Protein AF-A0A533B6Q4-F1 (afdb_monomer_lite)

Secondary structure (DSSP, 8-state):
-HHHHHHHHHHHHHHHHHHH-GGGHHHHHHHHHHHHHHHHHHHHHHHS-HHHHHHHHHHHHHHHTTHHHHHHHHT-SGGGTTTHHHHHHHHHHHHHHHHHHTTSSPPP--S----------------------

Foldseek 3Di:
DQQLLVLLLQLLVLVVVCVVVVVSVVSNVVSVVSNVVVLVVLLVQCVVDDVSVVVLLVVLVVVLVCVLVVLCVVCVDPVNVVVSVVSSCVSSVVSVVVCVVSPSDDDPPDDDDDDPPPDPDDDDDDDDDDDDD

pLDDT: mean 83.84, std 19.96, range [37.34, 97.56]

Structure (mmCIF, N/CA/C/O backbone):
data_AF-A0A533B6Q4-F1
#
_entry.id   AF-A0A533B6Q4-F1
#
loop_
_atom_site.group_PDB
_atom_site.id
_atom_site.type_symbol
_atom_site.label_atom_id
_atom_site.label_alt_id
_atom_site.label_comp_id
_atom_site.label_asym_id
_atom_site.label_entity_id
_atom_site.label_seq_id
_atom_site.pdbx_PDB_ins_code
_atom_site.Cartn_x
_atom_site.Cartn_y
_atom_site.Cartn_z
_atom_site.occupancy
_atom_site.B_iso_or_equiv
_atom_site.auth_seq_id
_atom_site.auth_comp_id
_atom_site.auth_asym_id
_atom_site.auth_atom_id
_atom_site.pdbx_PDB_model_num
ATOM 1 N N . MET A 1 1 ? -2.461 2.504 11.551 1.00 70.38 1 MET A N 1
ATOM 2 C CA . MET A 1 1 ? -2.817 3.054 10.218 1.00 70.38 1 MET A CA 1
ATOM 3 C C . MET A 1 1 ? -1.634 3.676 9.497 1.00 70.38 1 MET A C 1
ATOM 5 O O . MET A 1 1 ? -1.240 3.116 8.489 1.00 70.38 1 MET A O 1
ATOM 9 N N . HIS A 1 2 ? -1.045 4.781 9.977 1.00 75.69 2 HIS A N 1
ATOM 10 C CA . HIS A 1 2 ? 0.018 5.472 9.225 1.00 75.69 2 HIS A CA 1
ATOM 11 C C . HIS A 1 2 ? 1.242 4.589 8.915 1.00 75.69 2 HIS A C 1
ATOM 13 O O . HIS A 1 2 ? 1.706 4.621 7.782 1.00 75.69 2 HIS A O 1
ATOM 19 N N . LEU A 1 3 ? 1.710 3.795 9.891 1.00 81.88 3 LEU A N 1
ATOM 20 C CA . LEU A 1 3 ? 2.782 2.802 9.711 1.00 81.88 3 LEU A CA 1
ATOM 21 C C . LEU A 1 3 ? 2.310 1.628 8.842 1.00 81.88 3 LEU A C 1
ATOM 23 O O . LEU A 1 3 ? 2.801 1.484 7.738 1.00 81.88 3 LEU A O 1
ATOM 27 N N . TYR A 1 4 ? 1.264 0.900 9.260 1.00 88.94 4 TYR A N 1
ATOM 28 C CA . TYR A 1 4 ? 0.641 -0.194 8.487 1.00 88.94 4 TYR A CA 1
ATOM 29 C C . TYR A 1 4 ? 0.485 0.077 6.977 1.00 88.94 4 TYR A C 1
ATOM 31 O O . TYR A 1 4 ? 0.777 -0.793 6.161 1.00 88.94 4 TYR A O 1
ATOM 39 N N . GLY A 1 5 ? 0.043 1.277 6.586 1.00 89.06 5 GLY A N 1
ATOM 40 C CA . GLY A 1 5 ? -0.063 1.642 5.174 1.00 89.06 5 GLY A CA 1
ATOM 41 C C . GLY A 1 5 ? 1.294 1.746 4.464 1.00 89.06 5 GLY A C 1
ATOM 42 O O . GLY A 1 5 ? 1.407 1.331 3.314 1.00 89.06 5 GLY A O 1
ATOM 43 N N . TYR A 1 6 ? 2.327 2.264 5.137 1.00 91.75 6 TYR A N 1
ATOM 44 C CA . TYR A 1 6 ? 3.692 2.263 4.610 1.00 91.75 6 TYR A CA 1
ATOM 45 C C . TYR A 1 6 ? 4.297 0.856 4.555 1.00 91.75 6 TYR A C 1
ATOM 47 O O . TYR A 1 6 ? 4.830 0.531 3.503 1.00 91.75 6 TYR A O 1
ATOM 55 N N . GLU A 1 7 ? 4.130 0.003 5.574 1.00 93.94 7 GLU A N 1
ATOM 56 C CA . GLU A 1 7 ? 4.568 -1.406 5.484 1.00 93.94 7 GLU A CA 1
ATOM 57 C C . GLU A 1 7 ? 3.840 -2.138 4.343 1.00 93.94 7 GLU A C 1
ATOM 59 O O . GLU A 1 7 ? 4.438 -2.892 3.588 1.00 93.94 7 GLU A O 1
ATOM 64 N N . THR A 1 8 ? 2.538 -1.880 4.146 1.00 94.75 8 THR A N 1
ATOM 65 C CA . THR A 1 8 ? 1.796 -2.488 3.026 1.00 94.75 8 THR A CA 1
ATOM 66 C C . THR A 1 8 ? 2.371 -2.040 1.679 1.00 94.75 8 THR A C 1
ATOM 68 O O . THR A 1 8 ? 2.513 -2.848 0.767 1.00 94.75 8 THR A O 1
ATOM 71 N N . LEU A 1 9 ? 2.730 -0.759 1.547 1.00 95.69 9 LEU A N 1
ATOM 72 C CA . LEU A 1 9 ? 3.378 -0.233 0.346 1.00 95.69 9 LEU A CA 1
ATOM 73 C C . LEU A 1 9 ? 4.800 -0.800 0.159 1.00 95.69 9 LEU A C 1
ATOM 75 O O . LEU A 1 9 ? 5.180 -1.090 -0.974 1.00 95.69 9 LEU A O 1
ATOM 79 N N . GLY A 1 10 ? 5.555 -0.985 1.246 1.00 95.75 10 GLY A N 1
ATOM 80 C CA . GLY A 1 10 ? 6.868 -1.636 1.264 1.00 95.75 10 GLY A CA 1
ATOM 81 C C . GLY A 1 10 ? 6.794 -3.078 0.773 1.00 95.75 10 GLY A C 1
ATOM 82 O O . GLY A 1 10 ? 7.487 -3.435 -0.178 1.00 95.75 10 GLY A O 1
ATOM 83 N N . LEU A 1 11 ? 5.854 -3.863 1.305 1.00 97.12 11 LEU A N 1
ATOM 84 C CA . LEU A 1 11 ? 5.596 -5.242 0.897 1.00 97.12 11 LEU A CA 1
ATOM 85 C C . LEU A 1 11 ? 5.259 -5.381 -0.595 1.00 97.12 11 LEU A C 1
ATOM 87 O O . LEU A 1 11 ? 5.852 -6.218 -1.278 1.00 97.12 11 LEU A O 1
ATOM 91 N N . GLU A 1 12 ? 4.346 -4.571 -1.141 1.00 96.62 12 GLU A N 1
ATOM 92 C CA . GLU A 1 12 ? 4.034 -4.674 -2.575 1.00 96.62 12 GLU A CA 1
ATOM 93 C C . GLU A 1 12 ? 5.216 -4.211 -3.462 1.00 96.62 12 GLU A C 1
ATOM 95 O O . GLU A 1 12 ? 5.437 -4.787 -4.529 1.00 96.62 12 GLU A O 1
ATOM 100 N N . PHE A 1 13 ? 6.063 -3.273 -3.007 1.00 94.81 13 PHE A N 1
ATOM 101 C CA . PHE A 1 13 ? 7.340 -2.981 -3.678 1.00 94.81 13 PHE A CA 1
ATOM 102 C C . PHE A 1 13 ? 8.357 -4.127 -3.560 1.00 94.81 13 PHE A C 1
ATOM 104 O O . PHE A 1 13 ? 9.019 -4.443 -4.548 1.00 94.81 13 PHE A O 1
ATOM 111 N N . ALA A 1 14 ? 8.470 -4.788 -2.406 1.00 96.31 14 ALA A N 1
ATOM 112 C CA . ALA A 1 14 ? 9.374 -5.920 -2.203 1.00 96.31 14 ALA A CA 1
ATOM 113 C C . ALA A 1 14 ? 8.984 -7.128 -3.072 1.00 96.31 14 ALA A C 1
ATOM 115 O O . ALA A 1 14 ? 9.855 -7.801 -3.623 1.00 96.31 14 ALA A O 1
ATOM 116 N N . ARG A 1 15 ? 7.682 -7.357 -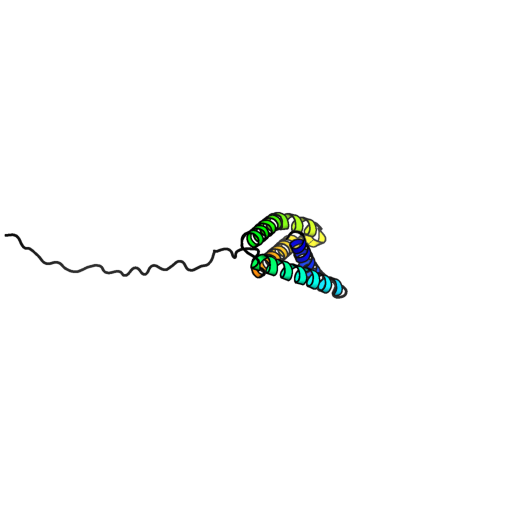3.280 1.00 95.81 15 ARG A N 1
ATOM 117 C CA . ARG A 1 15 ? 7.155 -8.369 -4.213 1.00 95.81 15 ARG A CA 1
ATOM 118 C C . ARG A 1 15 ? 7.562 -8.091 -5.658 1.00 95.81 15 ARG A C 1
ATOM 120 O O . ARG A 1 15 ? 8.080 -8.985 -6.327 1.00 95.81 15 ARG A O 1
ATOM 127 N N . LEU A 1 16 ? 7.388 -6.851 -6.121 1.00 93.12 16 LEU A N 1
ATOM 128 C CA . LEU A 1 16 ? 7.841 -6.416 -7.448 1.00 93.12 16 LEU A CA 1
ATOM 129 C C . LEU A 1 16 ? 9.369 -6.539 -7.592 1.00 93.12 16 LEU A C 1
ATOM 131 O O . LEU A 1 16 ? 9.861 -7.013 -8.615 1.00 93.12 16 LEU A O 1
ATOM 135 N N . LEU A 1 17 ? 10.119 -6.163 -6.551 1.00 92.94 17 LEU A N 1
ATOM 136 C CA . LEU A 1 17 ? 11.580 -6.220 -6.522 1.00 92.94 17 LEU A CA 1
ATOM 137 C C . LEU A 1 17 ? 12.111 -7.656 -6.604 1.00 92.94 17 LEU A C 1
ATOM 139 O O . LEU A 1 17 ? 13.010 -7.913 -7.399 1.00 92.94 17 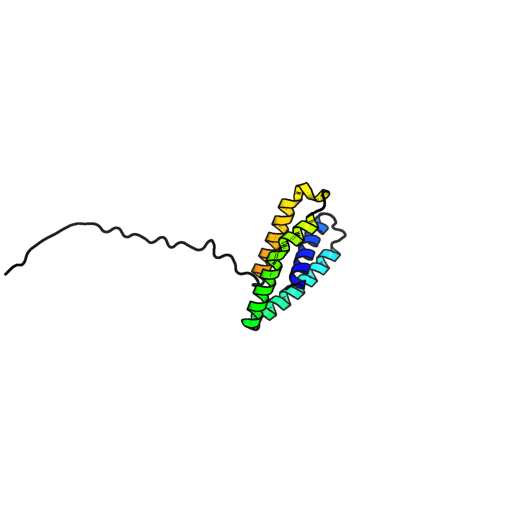LEU A O 1
ATOM 143 N N . VAL A 1 18 ? 11.550 -8.603 -5.845 1.00 95.75 18 VAL A N 1
ATOM 144 C CA . VAL A 1 18 ? 11.974 -10.017 -5.865 1.00 95.75 18 VAL A CA 1
ATOM 145 C C . VAL A 1 18 ? 11.719 -10.679 -7.224 1.00 95.75 18 VAL A C 1
ATOM 147 O O . VAL A 1 18 ? 12.513 -11.521 -7.641 1.00 95.75 18 VAL A O 1
ATOM 150 N N . GLY A 1 19 ? 10.697 -10.242 -7.969 1.00 91.00 19 GLY A N 1
ATOM 151 C CA . GLY A 1 19 ? 10.481 -10.663 -9.360 1.00 91.00 19 GLY A CA 1
ATOM 152 C C . GLY A 1 19 ? 11.604 -10.257 -10.331 1.00 91.00 19 GLY A C 1
ATOM 153 O O . GLY A 1 19 ? 11.785 -10.907 -11.358 1.00 91.00 19 GLY A O 1
ATOM 154 N N . LEU A 1 20 ? 12.382 -9.218 -10.000 1.00 90.88 20 LEU A N 1
ATOM 155 C CA . LEU A 1 20 ? 13.548 -8.749 -10.766 1.00 90.88 20 LEU A CA 1
ATOM 156 C C . LEU A 1 20 ? 14.890 -9.170 -10.141 1.00 90.88 20 LEU A C 1
ATOM 158 O O . LEU A 1 20 ? 15.900 -9.284 -10.836 1.00 90.88 20 LEU A O 1
ATOM 162 N N . ARG A 1 21 ? 14.912 -9.366 -8.820 1.00 94.75 21 ARG A N 1
ATOM 163 C CA . ARG A 1 21 ? 16.089 -9.653 -7.990 1.00 94.75 21 ARG A CA 1
ATOM 164 C C . ARG A 1 21 ? 15.761 -10.723 -6.940 1.00 94.75 21 ARG A C 1
ATOM 166 O O . ARG A 1 21 ? 15.563 -10.393 -5.768 1.00 94.75 21 ARG A O 1
ATOM 173 N N . PRO A 1 22 ? 15.716 -12.014 -7.327 1.00 94.56 22 PRO A N 1
ATOM 174 C CA . PRO A 1 22 ? 15.378 -13.106 -6.410 1.00 94.56 22 PRO A CA 1
ATOM 175 C C . PRO A 1 22 ? 16.334 -13.239 -5.216 1.00 94.56 22 PRO A C 1
ATOM 177 O O . PRO A 1 22 ? 15.957 -13.763 -4.170 1.00 94.56 22 PRO A O 1
ATOM 180 N N . ASP A 1 23 ? 17.560 -12.729 -5.337 1.00 96.06 23 ASP A N 1
ATOM 181 C CA . ASP A 1 23 ? 18.543 -12.653 -4.256 1.00 96.06 23 ASP A CA 1
ATOM 182 C C . ASP A 1 23 ? 18.102 -11.748 -3.088 1.00 96.06 23 ASP A C 1
ATOM 184 O O . ASP A 1 23 ? 18.546 -11.950 -1.960 1.00 96.06 23 ASP A O 1
ATOM 188 N N . LEU A 1 24 ? 17.166 -10.819 -3.316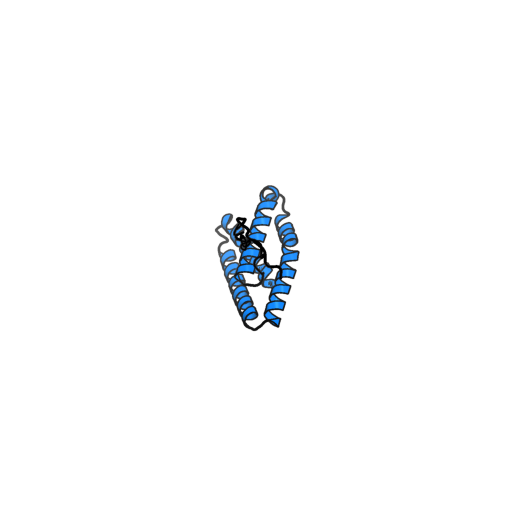 1.00 95.06 24 LEU A N 1
ATOM 189 C CA . LEU A 1 24 ? 16.616 -9.914 -2.298 1.00 95.06 24 LEU A CA 1
ATOM 190 C C . LEU A 1 24 ? 15.388 -10.488 -1.560 1.00 95.06 24 LEU A C 1
ATOM 192 O O . LEU A 1 24 ? 14.686 -9.764 -0.857 1.00 95.06 24 LEU A O 1
ATOM 196 N N . THR A 1 25 ? 15.142 -11.801 -1.670 1.00 96.62 25 THR A N 1
ATOM 197 C CA . THR A 1 25 ? 14.017 -12.515 -1.024 1.00 96.62 25 THR A CA 1
ATOM 198 C C . THR A 1 25 ? 13.967 -12.364 0.507 1.00 96.62 25 THR A C 1
ATOM 200 O O . THR A 1 25 ? 12.908 -12.571 1.096 1.00 96.62 25 THR A O 1
ATOM 203 N N . SER A 1 26 ? 15.064 -11.999 1.182 1.00 96.88 26 SER A N 1
ATOM 204 C CA . SER A 1 26 ? 15.026 -11.676 2.619 1.00 96.88 26 SER A CA 1
ATOM 205 C C . SER A 1 26 ? 14.155 -10.452 2.913 1.00 96.88 26 SER A C 1
ATOM 207 O O . SER A 1 26 ? 13.290 -10.541 3.774 1.00 96.88 26 SER A O 1
ATOM 209 N N . ILE A 1 27 ? 14.294 -9.376 2.128 1.00 95.38 27 ILE A N 1
ATOM 210 C CA . ILE A 1 27 ? 13.533 -8.126 2.305 1.00 95.38 27 ILE A CA 1
ATOM 211 C C . ILE A 1 27 ? 12.029 -8.407 2.226 1.00 95.38 27 ILE A C 1
ATOM 213 O O . ILE A 1 27 ? 11.266 -7.955 3.070 1.00 95.38 27 ILE A O 1
ATOM 217 N N . LEU A 1 28 ? 11.601 -9.224 1.257 1.00 97.06 28 LEU A N 1
ATOM 218 C CA . LEU A 1 28 ? 10.203 -9.640 1.135 1.00 97.06 28 LEU A CA 1
ATOM 219 C C . LEU A 1 28 ? 9.683 -10.337 2.404 1.00 97.06 28 LEU A C 1
ATOM 221 O O . LEU A 1 28 ? 8.569 -10.056 2.830 1.00 97.06 28 LEU A O 1
ATOM 225 N N . LYS A 1 29 ? 10.481 -11.208 3.030 1.00 97.44 29 LYS A N 1
ATOM 226 C CA . LYS A 1 29 ? 10.079 -11.910 4.261 1.00 97.44 29 LYS A CA 1
ATOM 227 C C . LYS A 1 29 ? 9.974 -10.967 5.456 1.00 97.44 29 LYS A C 1
ATOM 229 O O . LYS A 1 29 ? 9.062 -11.129 6.263 1.00 97.44 29 LYS A O 1
ATOM 234 N N . ASP A 1 30 ? 10.874 -9.994 5.554 1.00 96.88 30 ASP A N 1
ATOM 235 C CA . ASP A 1 30 ? 10.858 -8.993 6.623 1.00 96.88 30 ASP A CA 1
ATOM 236 C C . ASP A 1 30 ? 9.594 -8.111 6.510 1.00 96.88 30 ASP A C 1
ATOM 238 O O . ASP A 1 30 ? 8.838 -7.974 7.474 1.00 96.88 30 ASP A O 1
ATOM 242 N N . GLU A 1 31 ? 9.271 -7.633 5.302 1.00 97.31 31 GLU A N 1
ATOM 243 C CA . GLU A 1 31 ? 8.037 -6.884 5.006 1.00 97.31 31 GLU A CA 1
ATOM 244 C C . GLU A 1 31 ? 6.759 -7.728 5.228 1.00 97.31 31 GLU A C 1
ATOM 246 O O . GLU A 1 31 ? 5.753 -7.222 5.733 1.00 97.31 31 GLU A O 1
ATOM 251 N N . GLU A 1 32 ? 6.774 -9.031 4.913 1.00 97.56 32 GLU A N 1
ATOM 252 C CA . GLU A 1 32 ? 5.656 -9.942 5.215 1.00 97.56 32 GLU A CA 1
ATOM 253 C C . GLU A 1 32 ? 5.425 -10.098 6.727 1.00 97.56 32 GLU A C 1
ATOM 255 O O . GLU A 1 32 ? 4.271 -10.131 7.168 1.00 97.56 32 GLU A O 1
ATOM 260 N N . VAL A 1 33 ? 6.492 -10.121 7.535 1.00 97.38 33 VAL A N 1
ATOM 261 C CA . VAL A 1 33 ? 6.400 -10.125 9.005 1.00 97.38 33 VAL A CA 1
ATOM 262 C C . VAL A 1 33 ? 5.878 -8.785 9.534 1.00 97.38 33 VAL A C 1
ATOM 264 O O . VAL A 1 33 ? 4.980 -8.782 10.379 1.00 97.38 33 VAL A O 1
ATOM 267 N N . HIS A 1 34 ? 6.372 -7.652 9.021 1.00 96.06 34 HIS A N 1
ATOM 268 C CA . HIS A 1 34 ? 5.908 -6.315 9.417 1.00 96.06 34 HIS A CA 1
ATOM 269 C C . HIS A 1 34 ? 4.410 -6.129 9.142 1.00 96.06 34 HIS A C 1
ATOM 271 O O . HIS A 1 34 ? 3.641 -5.756 10.034 1.00 96.06 34 HIS A O 1
ATOM 277 N N . VAL A 1 35 ? 3.970 -6.427 7.915 1.00 96.44 35 VAL A N 1
ATOM 278 C CA . VAL A 1 35 ? 2.557 -6.327 7.534 1.00 96.44 35 VAL A CA 1
ATOM 279 C C . VAL A 1 35 ? 1.714 -7.317 8.333 1.00 96.44 35 VAL A C 1
ATOM 281 O O . VAL A 1 35 ? 0.670 -6.922 8.847 1.00 96.44 35 VAL A O 1
ATOM 284 N N . GLY A 1 36 ? 2.172 -8.560 8.518 1.00 96.00 36 GLY A N 1
ATOM 285 C CA . GLY A 1 36 ? 1.477 -9.567 9.326 1.00 96.00 36 GLY A CA 1
ATOM 286 C C . GLY A 1 36 ? 1.229 -9.123 10.773 1.00 96.00 36 GLY A C 1
ATOM 287 O O . GLY A 1 36 ? 0.112 -9.272 11.274 1.00 96.00 36 GLY A O 1
ATOM 288 N N . PHE A 1 37 ? 2.230 -8.509 11.414 1.00 95.88 37 PHE A N 1
ATOM 289 C CA . PHE A 1 37 ? 2.093 -7.897 12.739 1.00 95.88 37 PHE A CA 1
ATOM 290 C C . PHE A 1 37 ? 1.031 -6.789 12.740 1.00 95.88 37 PHE A C 1
ATOM 292 O O . PHE A 1 37 ? 0.075 -6.841 13.516 1.00 95.88 37 PHE A O 1
ATOM 299 N N . PHE A 1 38 ? 1.128 -5.813 11.834 1.00 95.00 38 PHE A N 1
ATOM 300 C CA . PHE A 1 38 ? 0.161 -4.715 11.811 1.00 95.00 38 PHE A CA 1
ATOM 301 C C . PHE A 1 38 ? -1.257 -5.150 11.414 1.00 95.00 38 PHE A C 1
ATOM 303 O O . PHE A 1 38 ? -2.213 -4.565 11.920 1.00 95.00 38 PHE A O 1
ATOM 310 N N . GLU A 1 39 ? -1.441 -6.167 10.565 1.00 95.62 39 GLU A N 1
ATOM 311 C CA . GLU A 1 39 ? -2.778 -6.713 10.300 1.00 95.62 39 GLU A CA 1
ATOM 312 C C . GLU A 1 39 ? -3.389 -7.396 11.540 1.00 95.62 39 GLU A C 1
ATOM 314 O O . GLU A 1 39 ? -4.614 -7.413 11.682 1.00 95.62 39 GLU A O 1
ATOM 319 N N . HIS A 1 40 ? -2.573 -7.968 12.435 1.00 94.88 40 HIS A N 1
ATOM 320 C CA . HIS A 1 40 ? -3.048 -8.501 13.716 1.00 94.88 40 HIS A CA 1
ATOM 321 C C . HIS A 1 40 ? -3.538 -7.367 14.627 1.00 94.88 40 HIS A C 1
ATOM 323 O O . HIS A 1 40 ? -4.697 -7.378 15.041 1.00 94.88 40 HIS A O 1
ATOM 329 N N . GLU A 1 41 ? -2.708 -6.341 14.836 1.00 93.62 41 GLU A N 1
ATOM 330 C CA . GLU A 1 41 ? -3.048 -5.162 15.647 1.00 93.62 41 GLU A CA 1
ATOM 331 C C . GLU A 1 41 ? -4.293 -4.428 15.120 1.00 93.62 41 GLU A C 1
ATOM 333 O O . GLU A 1 41 ? -5.179 -4.045 15.884 1.00 93.62 41 GLU A O 1
ATOM 338 N N . VAL A 1 42 ? -4.412 -4.272 13.795 1.00 93.38 42 VAL A N 1
ATOM 339 C CA . VAL A 1 42 ? -5.603 -3.705 13.141 1.00 93.38 42 VAL A CA 1
ATOM 340 C C . VAL A 1 42 ? -6.852 -4.529 13.457 1.00 93.38 42 VAL A C 1
ATOM 342 O O . VAL A 1 42 ? -7.876 -3.955 13.829 1.00 93.38 42 VAL A O 1
ATOM 345 N N . ARG A 1 43 ? -6.782 -5.862 13.343 1.00 93.25 43 ARG A N 1
ATOM 346 C CA . ARG A 1 43 ? -7.920 -6.745 13.637 1.00 93.25 43 ARG A CA 1
ATOM 347 C C . ARG A 1 43 ? -8.293 -6.726 15.124 1.00 93.25 43 ARG A C 1
ATOM 349 O O . ARG A 1 43 ? -9.483 -6.704 15.424 1.00 93.25 43 ARG A O 1
ATOM 356 N N . ALA A 1 44 ? -7.327 -6.633 16.040 1.00 92.56 44 ALA A N 1
ATOM 357 C CA . ALA A 1 44 ? -7.598 -6.451 17.468 1.00 92.56 44 ALA A CA 1
ATOM 358 C C . ALA A 1 44 ? -8.345 -5.130 17.748 1.00 92.56 44 ALA A C 1
ATOM 360 O O . ALA A 1 44 ? -9.406 -5.139 18.374 1.00 92.56 44 ALA A O 1
ATOM 361 N N . ILE A 1 45 ? -7.860 -4.002 17.210 1.00 91.38 45 ILE A N 1
ATOM 362 C CA . ILE A 1 45 ? -8.508 -2.682 17.351 1.00 91.38 45 ILE A CA 1
ATOM 363 C C . ILE A 1 45 ? -9.964 -2.706 16.855 1.00 91.38 45 ILE A C 1
ATOM 365 O O . ILE A 1 45 ? -10.840 -2.132 17.500 1.00 91.38 45 ILE A O 1
ATOM 369 N N . LEU A 1 46 ? -10.234 -3.388 15.736 1.00 90.94 46 LEU A N 1
ATOM 370 C CA . LEU A 1 46 ? -11.578 -3.495 15.157 1.00 90.94 46 LEU A CA 1
ATOM 371 C C . LEU A 1 46 ? -12.541 -4.363 15.992 1.00 90.94 46 LEU A C 1
ATOM 373 O O . LEU A 1 46 ? -13.748 -4.146 15.926 1.00 90.94 46 LEU A O 1
ATOM 377 N N . VAL A 1 47 ? -12.036 -5.303 16.799 1.00 90.81 47 VAL A N 1
ATOM 378 C CA . VAL A 1 47 ? -12.847 -6.129 17.718 1.00 90.81 47 VAL A CA 1
ATOM 379 C C . VAL A 1 47 ? -13.165 -5.396 19.030 1.00 90.81 47 VAL A C 1
ATOM 381 O O . VAL A 1 47 ? -14.210 -5.640 19.630 1.00 90.81 47 VAL A O 1
ATOM 384 N N . HIS A 1 48 ? -12.315 -4.467 19.476 1.00 78.81 48 HIS A N 1
ATOM 385 C CA . HIS A 1 48 ? -12.460 -3.791 20.775 1.00 78.81 48 HIS A CA 1
ATOM 386 C C . HIS A 1 48 ? -13.490 -2.636 20.825 1.00 78.81 48 HIS A C 1
ATOM 388 O O . HIS A 1 48 ? -13.594 -1.956 21.846 1.00 78.81 48 HIS A O 1
ATOM 394 N N . GLY A 1 49 ? -14.306 -2.455 19.779 1.00 73.06 49 GLY A N 1
ATOM 395 C CA . GLY A 1 49 ? -15.534 -1.648 19.817 1.00 73.06 49 GLY A CA 1
ATOM 396 C C . GLY A 1 49 ? -15.545 -0.401 18.925 1.00 73.06 49 GLY A C 1
ATOM 397 O O . GLY A 1 49 ? -14.505 0.124 18.522 1.00 73.06 49 GLY A O 1
ATOM 398 N N . GLU A 1 50 ? -16.754 0.090 18.626 1.00 79.81 50 GLU A N 1
ATOM 399 C CA . GLU A 1 50 ? -16.990 1.074 17.555 1.00 79.81 50 GLU A CA 1
ATOM 400 C C . GLU A 1 50 ? -16.140 2.356 17.607 1.00 79.81 50 GLU A C 1
ATOM 402 O O . GLU A 1 50 ? -15.618 2.720 16.558 1.00 79.81 50 GLU A O 1
ATOM 407 N N . PRO A 1 51 ? -15.903 3.044 18.745 1.00 87.44 51 PRO A N 1
ATOM 408 C CA . PRO A 1 51 ? -15.114 4.282 18.726 1.00 87.44 51 PRO A CA 1
ATOM 409 C C . PRO A 1 51 ? -13.665 4.078 18.252 1.00 87.44 51 PRO A C 1
ATOM 411 O O . PRO A 1 51 ? -13.110 4.927 17.553 1.00 87.44 51 PRO A O 1
ATOM 414 N N . ALA A 1 52 ? -13.056 2.941 18.605 1.00 88.00 52 ALA A N 1
ATOM 415 C CA . ALA A 1 52 ? -11.702 2.588 18.185 1.00 88.00 52 ALA A CA 1
ATOM 416 C C . ALA A 1 52 ? -11.686 2.073 16.736 1.00 88.00 52 ALA A C 1
ATOM 418 O O . ALA A 1 52 ? -10.829 2.475 15.943 1.00 88.00 52 ALA A O 1
ATOM 419 N N . ALA A 1 53 ? -12.669 1.243 16.375 1.00 91.56 53 ALA A N 1
ATOM 420 C CA . ALA A 1 53 ? -12.847 0.733 15.021 1.00 91.56 53 ALA A CA 1
ATOM 421 C C . ALA A 1 53 ? -13.104 1.859 14.002 1.00 91.56 53 ALA A C 1
ATOM 423 O O . ALA A 1 53 ? -12.507 1.883 12.927 1.00 91.56 53 ALA A O 1
ATOM 424 N N . GLU A 1 54 ? -13.930 2.841 14.349 1.00 91.50 54 GLU A N 1
ATOM 425 C CA . GLU A 1 54 ? -14.251 3.975 13.488 1.00 91.50 54 GLU A CA 1
ATOM 426 C C . GLU A 1 54 ? -13.064 4.936 13.342 1.00 91.50 54 GLU A C 1
ATOM 428 O O . GLU A 1 54 ? -12.711 5.319 12.225 1.00 91.50 54 GLU A O 1
ATOM 433 N N . GLY A 1 55 ? -12.347 5.235 14.432 1.00 92.06 55 GLY A N 1
ATOM 434 C CA . GLY A 1 55 ? -11.082 5.975 14.360 1.00 92.06 55 GLY A CA 1
ATOM 435 C C . GLY A 1 55 ? -10.037 5.281 13.469 1.00 92.06 55 GLY A C 1
ATOM 436 O O . GLY A 1 55 ? -9.317 5.943 12.714 1.00 92.06 55 GLY A O 1
ATOM 437 N N . ALA A 1 56 ? -9.992 3.944 13.488 1.00 92.81 56 ALA A N 1
ATOM 438 C CA . ALA A 1 56 ? -9.154 3.145 12.600 1.00 92.81 56 ALA A CA 1
ATOM 439 C C . ALA A 1 56 ? -9.564 3.285 11.121 1.00 92.81 56 ALA A C 1
ATOM 441 O O . ALA A 1 56 ? -8.709 3.617 10.291 1.00 92.81 56 ALA A O 1
ATOM 442 N N . ARG A 1 57 ? -10.855 3.113 10.794 1.00 94.19 57 ARG A N 1
ATOM 443 C CA . ARG A 1 57 ? -11.409 3.296 9.434 1.00 94.19 57 ARG A CA 1
ATOM 444 C C . ARG A 1 57 ? -11.134 4.709 8.899 1.00 94.19 57 ARG A C 1
ATOM 446 O O . ARG A 1 57 ? -10.607 4.866 7.796 1.00 94.19 57 ARG A O 1
ATOM 453 N N . GLN A 1 58 ? -11.394 5.749 9.695 1.00 93.94 58 GLN A N 1
ATOM 454 C CA . GLN A 1 58 ? -11.159 7.147 9.307 1.00 93.94 58 GLN A CA 1
ATOM 455 C C . GLN A 1 58 ? -9.677 7.439 9.042 1.00 93.94 58 GLN A C 1
ATOM 457 O O . GLN A 1 58 ? -9.336 8.055 8.027 1.00 93.94 58 GLN A O 1
ATOM 462 N N . ALA A 1 59 ? -8.776 6.963 9.906 1.00 92.88 59 ALA A N 1
ATOM 463 C CA . ALA A 1 59 ? -7.337 7.137 9.719 1.00 92.88 59 ALA A CA 1
ATOM 464 C C . ALA A 1 59 ? -6.803 6.355 8.500 1.00 92.88 59 ALA A C 1
ATOM 466 O O . ALA A 1 59 ? -5.921 6.855 7.792 1.00 92.88 59 ALA A O 1
ATOM 467 N N . ALA A 1 60 ? -7.357 5.173 8.209 1.00 94.44 60 ALA A N 1
ATOM 468 C CA . ALA A 1 60 ? -7.062 4.413 6.997 1.00 94.44 60 ALA A CA 1
ATOM 469 C C . ALA A 1 60 ? -7.536 5.154 5.734 1.00 94.44 60 ALA A C 1
ATOM 471 O O . ALA A 1 60 ? -6.746 5.366 4.814 1.00 94.44 60 ALA A O 1
ATOM 472 N N . GLN A 1 61 ? -8.773 5.661 5.719 1.00 94.12 61 GLN A N 1
ATOM 473 C CA . GLN A 1 61 ? -9.324 6.444 4.608 1.00 94.12 61 GLN A CA 1
ATOM 474 C C . GLN A 1 61 ? -8.535 7.751 4.377 1.00 94.12 61 GLN A C 1
ATOM 476 O O . GLN A 1 61 ? -8.221 8.112 3.240 1.00 94.12 61 GLN A O 1
ATOM 481 N N . ALA A 1 62 ? -8.140 8.450 5.447 1.00 94.00 62 ALA A N 1
ATOM 482 C CA . ALA A 1 62 ? -7.307 9.651 5.375 1.00 94.00 62 ALA A CA 1
ATOM 483 C C . ALA A 1 62 ? -5.884 9.372 4.853 1.00 94.00 62 ALA A C 1
ATOM 485 O O . ALA A 1 62 ? -5.269 10.238 4.226 1.00 94.00 62 ALA A O 1
ATOM 486 N N . TRP A 1 63 ? -5.335 8.177 5.085 1.00 94.06 63 TRP A N 1
ATOM 487 C CA . TRP A 1 63 ? -4.088 7.728 4.460 1.00 94.06 63 TRP A CA 1
ATOM 488 C C . TRP A 1 63 ? -4.299 7.332 2.985 1.00 94.06 63 TRP A C 1
ATOM 490 O O . TRP A 1 63 ? -3.583 7.834 2.117 1.00 94.06 63 TRP A O 1
ATOM 500 N N . ARG A 1 64 ? -5.355 6.573 2.661 1.00 94.25 64 ARG A N 1
ATOM 501 C CA . ARG A 1 64 ? -5.693 6.140 1.291 1.00 94.25 64 ARG A CA 1
ATOM 502 C C . ARG A 1 64 ? -5.966 7.300 0.319 1.00 94.25 64 ARG A C 1
ATOM 504 O O . ARG A 1 64 ? -5.652 7.189 -0.867 1.00 94.25 64 ARG A O 1
ATOM 511 N N . ARG A 1 65 ? -6.470 8.440 0.813 1.00 95.19 65 ARG A N 1
ATOM 512 C CA . ARG A 1 65 ? -6.585 9.709 0.055 1.00 95.19 65 ARG A CA 1
ATOM 513 C C . ARG A 1 65 ? -5.234 10.304 -0.371 1.00 95.19 65 ARG A C 1
ATOM 515 O O . ARG A 1 65 ? -5.179 11.049 -1.345 1.00 95.19 65 ARG A O 1
ATOM 522 N N . ARG A 1 66 ? -4.152 10.018 0.362 1.00 94.31 66 ARG A N 1
ATOM 523 C CA . ARG A 1 66 ? -2.794 10.531 0.096 1.00 94.31 66 ARG A CA 1
ATOM 524 C C . ARG A 1 66 ? -1.955 9.555 -0.728 1.00 94.31 66 ARG A C 1
ATOM 526 O O . ARG A 1 66 ? -1.170 10.010 -1.555 1.00 94.31 66 ARG A O 1
ATOM 533 N N . LEU A 1 67 ? -2.181 8.249 -0.553 1.00 94.69 67 LEU A N 1
ATOM 534 C CA . LEU A 1 67 ? -1.443 7.160 -1.199 1.00 94.69 67 LEU A CA 1
ATOM 535 C C . LEU A 1 67 ? -1.161 7.358 -2.707 1.00 94.69 67 LEU A C 1
ATOM 537 O O . LEU A 1 67 ? 0.000 7.193 -3.071 1.00 94.69 67 LEU A O 1
ATOM 541 N N . PRO A 1 68 ? -2.104 7.771 -3.585 1.00 96.50 68 PRO A N 1
ATOM 542 C CA . PRO A 1 68 ? -1.801 7.955 -5.009 1.00 96.50 68 PRO A CA 1
ATOM 543 C C . PRO A 1 68 ? -0.626 8.905 -5.264 1.00 96.50 68 PRO A C 1
ATOM 545 O O . PRO A 1 68 ? 0.285 8.549 -5.997 1.00 96.50 68 PRO A O 1
ATOM 548 N N . ARG A 1 69 ? -0.567 10.052 -4.568 1.00 96.06 69 ARG A N 1
ATOM 549 C CA . ARG A 1 69 ? 0.544 11.021 -4.685 1.00 96.06 69 ARG A CA 1
ATOM 550 C C . ARG A 1 69 ? 1.865 10.506 -4.102 1.00 96.06 69 ARG A C 1
ATOM 552 O O . ARG A 1 69 ? 2.922 11.043 -4.422 1.00 96.06 69 ARG A O 1
ATOM 559 N N . THR A 1 70 ? 1.804 9.508 -3.224 1.00 95.12 70 THR A N 1
ATOM 560 C CA . THR A 1 70 ? 2.980 8.816 -2.688 1.00 95.12 70 THR A CA 1
ATOM 561 C C . THR A 1 70 ? 3.506 7.802 -3.705 1.00 95.12 70 THR A C 1
ATOM 563 O O . THR A 1 70 ? 4.692 7.826 -4.019 1.00 95.12 70 THR A O 1
ATOM 566 N N . VAL A 1 71 ? 2.625 6.986 -4.296 1.00 96.44 71 VAL A N 1
ATOM 567 C CA . VAL A 1 71 ? 2.963 6.043 -5.379 1.00 96.44 71 VAL A CA 1
ATOM 568 C C . VAL A 1 71 ? 3.494 6.789 -6.609 1.00 96.44 71 VAL A C 1
ATOM 570 O O . VAL A 1 71 ? 4.545 6.426 -7.127 1.00 96.44 71 VAL A O 1
ATOM 573 N N . ASP A 1 72 ? 2.851 7.891 -7.007 1.00 95.88 72 ASP A N 1
ATOM 574 C CA . ASP A 1 72 ? 3.286 8.754 -8.118 1.00 95.88 72 ASP A CA 1
ATOM 575 C C . ASP A 1 72 ? 4.722 9.279 -7.939 1.00 95.88 72 ASP A C 1
ATOM 577 O O . ASP A 1 72 ? 5.442 9.450 -8.918 1.00 95.88 72 ASP A O 1
ATOM 581 N N . ARG A 1 73 ? 5.158 9.500 -6.689 1.00 95.69 73 ARG A N 1
ATOM 582 C CA . ARG A 1 73 ? 6.524 9.935 -6.362 1.00 95.69 73 ARG A CA 1
ATOM 583 C C . ARG A 1 73 ? 7.534 8.791 -6.421 1.00 95.69 73 ARG A C 1
ATOM 585 O O . ARG A 1 73 ? 8.657 9.006 -6.854 1.00 95.69 73 ARG A O 1
ATOM 592 N N . TYR A 1 74 ? 7.163 7.585 -5.995 1.00 93.31 74 TYR A N 1
ATOM 593 C CA . TYR A 1 74 ? 8.050 6.422 -6.106 1.00 93.31 74 TYR A CA 1
ATOM 594 C C . TYR A 1 74 ? 8.209 5.953 -7.561 1.00 93.31 74 TYR A C 1
ATOM 596 O O . TYR A 1 74 ? 9.287 5.516 -7.946 1.00 93.31 74 TYR A O 1
ATOM 604 N N . LEU A 1 75 ? 7.173 6.112 -8.390 1.00 95.50 75 LEU A N 1
ATOM 605 C CA . LEU A 1 75 ? 7.195 5.773 -9.818 1.00 95.50 75 LEU A CA 1
ATOM 606 C C . LEU A 1 75 ? 7.656 6.938 -10.724 1.00 95.50 75 LEU A C 1
ATOM 608 O O . LEU A 1 75 ? 7.469 6.877 -11.940 1.00 95.50 75 LEU A O 1
ATOM 612 N N . GLN A 1 76 ? 8.235 8.004 -10.155 1.00 96.12 76 GLN A N 1
ATOM 613 C CA . GLN A 1 76 ? 8.619 9.221 -10.889 1.00 96.12 76 GLN A CA 1
ATOM 614 C C . GLN A 1 76 ? 9.841 9.047 -11.809 1.00 96.12 76 GLN A C 1
ATOM 616 O O . GLN A 1 76 ? 10.098 9.916 -12.635 1.00 96.12 76 GLN A O 1
ATOM 621 N N . ASP A 1 77 ? 10.608 7.964 -11.657 1.00 95.50 77 ASP A N 1
ATOM 622 C CA . ASP A 1 77 ? 11.800 7.706 -12.470 1.00 95.50 77 ASP A CA 1
ATOM 623 C C . ASP A 1 77 ? 11.427 7.365 -13.921 1.00 95.50 77 ASP A C 1
ATOM 625 O O . ASP A 1 77 ? 10.432 6.677 -14.173 1.00 95.50 77 ASP A O 1
ATOM 629 N N . GLU A 1 78 ? 12.207 7.844 -14.889 1.00 94.94 78 GLU A N 1
ATOM 630 C CA . GLU A 1 78 ? 11.907 7.672 -16.315 1.00 94.94 78 GLU A CA 1
ATOM 631 C C . GLU A 1 78 ? 12.154 6.243 -16.824 1.00 94.94 78 GLU A C 1
ATOM 633 O O . GLU A 1 78 ? 11.501 5.827 -17.779 1.00 94.94 78 GLU A O 1
ATOM 638 N N . SER A 1 79 ? 12.973 5.432 -16.142 1.00 94.31 79 SER A N 1
ATOM 639 C CA . SER A 1 79 ? 13.059 3.987 -16.423 1.00 94.31 79 SER A CA 1
ATOM 640 C C . SER A 1 79 ? 11.730 3.256 -16.179 1.00 94.31 79 SER A C 1
ATOM 642 O O . SER A 1 79 ? 11.455 2.233 -16.805 1.00 94.31 79 SER A O 1
ATOM 644 N N . LEU A 1 80 ? 10.869 3.813 -15.317 1.00 93.50 80 LEU A N 1
ATOM 645 C CA . LEU A 1 80 ? 9.537 3.291 -15.017 1.00 93.50 80 LEU A CA 1
ATOM 646 C C . LEU A 1 80 ? 8.441 3.900 -15.902 1.00 93.50 80 LEU A C 1
ATOM 648 O O . LEU A 1 80 ? 7.308 3.423 -15.848 1.00 93.50 80 LEU A O 1
ATOM 652 N N . ALA A 1 81 ? 8.737 4.913 -16.727 1.00 95.31 81 ALA A N 1
ATOM 653 C CA . ALA A 1 81 ? 7.735 5.627 -17.525 1.00 95.31 81 ALA A CA 1
ATOM 654 C C . ALA A 1 81 ? 6.830 4.716 -18.392 1.00 95.31 81 ALA A C 1
ATOM 656 O O . ALA A 1 81 ? 5.620 4.956 -18.377 1.00 95.31 81 ALA A O 1
ATOM 657 N N . PRO A 1 82 ? 7.325 3.646 -19.061 1.00 96.81 82 PRO A N 1
ATOM 658 C CA . PRO A 1 82 ? 6.468 2.734 -19.831 1.00 96.81 82 PRO A CA 1
ATOM 659 C C . PRO A 1 82 ? 5.435 1.982 -18.978 1.00 96.81 82 PRO A C 1
ATOM 661 O O . PRO A 1 82 ? 4.335 1.705 -19.443 1.00 96.81 82 PRO A O 1
ATOM 664 N N . PHE A 1 83 ? 5.775 1.681 -17.722 1.00 94.38 83 PHE A N 1
ATOM 665 C CA . PHE A 1 83 ? 4.978 0.849 -16.810 1.00 94.38 83 PHE A CA 1
ATOM 666 C C . PHE A 1 83 ? 4.221 1.672 -15.753 1.00 94.38 83 PHE A C 1
ATOM 668 O O . PHE A 1 83 ? 3.403 1.136 -15.005 1.00 94.38 83 PHE A O 1
ATOM 675 N N . ARG A 1 84 ? 4.488 2.985 -15.674 1.00 95.56 84 ARG A N 1
ATOM 676 C CA . ARG A 1 84 ? 4.069 3.904 -14.600 1.00 95.56 84 ARG A CA 1
ATOM 677 C C . ARG A 1 84 ? 2.569 3.845 -14.308 1.00 95.56 84 ARG A C 1
ATOM 679 O O . ARG A 1 84 ? 2.180 3.818 -13.145 1.00 95.56 84 ARG A O 1
ATOM 686 N N . VAL A 1 85 ? 1.724 3.783 -15.340 1.00 96.50 85 VAL A N 1
ATOM 687 C CA . VAL A 1 85 ? 0.255 3.712 -15.196 1.00 96.50 85 VAL A CA 1
ATOM 688 C C . VAL A 1 85 ? -0.199 2.368 -14.615 1.00 96.50 85 VAL A C 1
ATOM 690 O O . VAL A 1 85 ? -1.088 2.323 -13.763 1.00 96.50 85 VAL A O 1
ATOM 693 N N . GLU A 1 86 ? 0.419 1.275 -15.054 1.00 96.12 86 GLU A N 1
ATOM 694 C CA . GLU A 1 86 ? 0.018 -0.091 -14.714 1.00 96.12 86 GLU A CA 1
ATOM 695 C C . GLU A 1 86 ? 0.503 -0.488 -13.320 1.00 96.12 86 GLU A C 1
ATOM 697 O O . GLU A 1 86 ? -0.296 -0.975 -12.520 1.00 96.12 86 GLU A O 1
ATOM 702 N N . LEU A 1 87 ? 1.765 -0.176 -12.995 1.00 95.44 87 LEU A N 1
ATOM 703 C CA . LEU A 1 87 ? 2.332 -0.314 -11.651 1.00 95.44 87 LEU A CA 1
ATOM 704 C C . LEU A 1 87 ? 1.535 0.506 -10.633 1.00 95.44 87 LEU A C 1
ATOM 706 O O . LEU A 1 87 ? 1.173 -0.009 -9.577 1.00 95.44 87 LEU A O 1
ATOM 710 N N . ARG A 1 88 ? 1.197 1.761 -10.964 1.00 97.25 88 ARG A N 1
ATOM 711 C CA . ARG A 1 88 ? 0.376 2.626 -10.106 1.00 97.25 88 ARG A CA 1
ATOM 712 C C . ARG A 1 88 ? -0.981 1.999 -9.808 1.00 97.25 88 ARG A C 1
ATOM 714 O O . ARG A 1 88 ? -1.374 1.959 -8.646 1.00 97.25 88 ARG A O 1
ATOM 721 N N . ARG A 1 89 ? -1.693 1.528 -10.839 1.00 97.44 89 ARG A N 1
ATOM 722 C CA . ARG A 1 89 ? -2.986 0.847 -10.676 1.00 97.44 89 ARG A CA 1
ATOM 723 C C . ARG A 1 89 ? -2.826 -0.391 -9.792 1.00 97.44 89 ARG A C 1
ATOM 725 O O . ARG A 1 89 ? -3.477 -0.471 -8.762 1.00 97.44 89 ARG A O 1
ATOM 732 N N . HIS A 1 90 ? -1.905 -1.288 -10.140 1.00 96.56 90 HIS A N 1
ATOM 733 C CA . HIS A 1 90 ? -1.672 -2.535 -9.410 1.00 96.56 90 HIS A CA 1
ATOM 734 C C . HIS A 1 90 ? -1.383 -2.310 -7.916 1.00 96.56 90 HIS A C 1
ATOM 736 O O . HIS A 1 90 ? -2.031 -2.922 -7.070 1.00 96.56 90 HIS A O 1
ATOM 742 N N . ILE A 1 91 ? -0.472 -1.388 -7.585 1.00 96.44 91 ILE A N 1
ATOM 743 C CA . ILE A 1 91 ? -0.123 -1.060 -6.195 1.00 96.44 91 ILE A CA 1
ATOM 744 C C . ILE A 1 91 ? -1.339 -0.505 -5.435 1.00 96.44 91 ILE A C 1
ATOM 746 O O . ILE A 1 91 ? -1.580 -0.894 -4.294 1.00 96.44 91 ILE A O 1
ATOM 750 N N . LEU A 1 92 ? -2.133 0.380 -6.051 1.00 96.88 92 LEU A N 1
ATOM 751 C CA . LEU A 1 92 ? -3.342 0.926 -5.422 1.00 96.88 92 LEU A CA 1
ATOM 752 C C . LEU A 1 92 ? -4.416 -0.150 -5.200 1.00 96.88 92 LEU A C 1
ATOM 754 O O . LEU A 1 92 ? -4.962 -0.231 -4.100 1.00 96.88 92 LEU A O 1
ATOM 758 N N . ASP A 1 93 ? -4.675 -0.983 -6.208 1.00 96.81 93 ASP A N 1
ATOM 759 C CA . ASP A 1 93 ? -5.711 -2.020 -6.179 1.00 96.81 93 ASP A CA 1
ATOM 760 C C . ASP A 1 93 ? -5.402 -3.104 -5.129 1.00 96.81 93 ASP A C 1
ATOM 762 O O . ASP A 1 93 ? -6.295 -3.527 -4.393 1.00 96.81 93 ASP A O 1
ATOM 766 N N . VAL A 1 94 ? -4.136 -3.529 -5.001 1.00 96.00 94 VAL A N 1
ATOM 767 C CA . VAL A 1 94 ? -3.720 -4.527 -3.995 1.00 96.00 94 VAL A CA 1
ATOM 768 C C . VAL A 1 94 ? -3.774 -3.952 -2.575 1.00 96.00 94 VAL A C 1
ATOM 770 O O . VAL A 1 94 ? -4.224 -4.638 -1.653 1.00 96.00 94 VAL A O 1
ATOM 773 N N . ILE A 1 95 ? -3.386 -2.685 -2.385 1.00 95.00 95 ILE A N 1
ATOM 774 C CA . ILE A 1 95 ? -3.497 -2.016 -1.081 1.00 95.00 95 ILE A CA 1
ATOM 775 C C . ILE A 1 95 ? -4.969 -1.865 -0.668 1.00 95.00 95 ILE A C 1
ATOM 777 O O . ILE A 1 95 ? -5.303 -2.151 0.484 1.0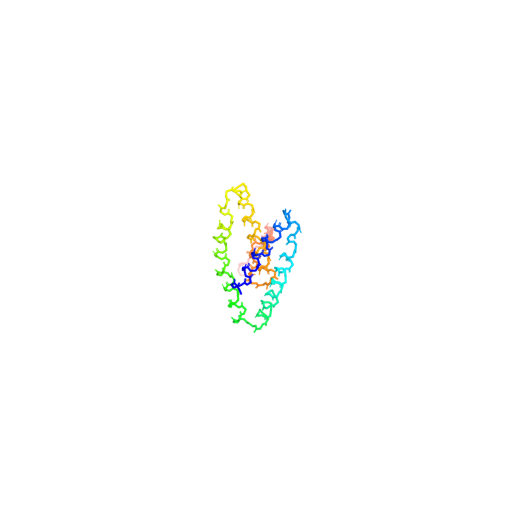0 95.00 95 ILE A O 1
ATOM 781 N N . ASP A 1 96 ? -5.865 -1.493 -1.590 1.00 95.44 96 ASP A N 1
ATOM 782 C CA . ASP A 1 96 ? -7.308 -1.453 -1.315 1.00 95.44 96 ASP A CA 1
ATOM 783 C C . ASP A 1 96 ? -7.874 -2.843 -1.011 1.00 95.44 96 ASP A C 1
ATOM 785 O O . ASP A 1 96 ? -8.602 -2.999 -0.031 1.00 95.44 96 ASP A O 1
ATOM 789 N N . ALA A 1 97 ? -7.501 -3.872 -1.780 1.00 95.69 97 ALA A N 1
ATOM 790 C CA . ALA A 1 97 ? -7.919 -5.250 -1.525 1.00 95.69 97 ALA A CA 1
ATOM 791 C C . ALA A 1 97 ? -7.505 -5.729 -0.121 1.00 95.69 97 ALA A C 1
ATOM 793 O O . ALA A 1 97 ? -8.310 -6.348 0.579 1.00 95.69 97 ALA A O 1
ATOM 794 N N . ARG A 1 98 ? -6.290 -5.391 0.336 1.00 95.44 98 ARG A N 1
ATOM 795 C CA . ARG A 1 98 ? -5.829 -5.711 1.695 1.00 95.44 98 ARG A CA 1
ATOM 796 C C . ARG A 1 98 ? -6.570 -4.901 2.762 1.00 95.44 98 ARG A C 1
ATOM 798 O O . ARG A 1 98 ? -7.010 -5.476 3.753 1.00 95.44 98 ARG A O 1
ATOM 805 N N . PHE A 1 99 ? -6.775 -3.599 2.551 1.00 95.06 99 PHE A N 1
ATOM 806 C CA . PHE A 1 99 ? -7.520 -2.734 3.477 1.00 95.06 99 PHE A CA 1
ATOM 807 C C . PHE A 1 99 ? -8.996 -3.158 3.618 1.00 95.06 99 PHE A C 1
ATOM 809 O O . PHE A 1 99 ? -9.559 -3.072 4.711 1.00 95.06 99 PHE A O 1
ATOM 816 N N . LEU A 1 100 ? -9.606 -3.667 2.542 1.00 95.06 100 LEU A N 1
ATOM 817 C CA . LEU A 1 100 ? -10.911 -4.331 2.558 1.00 95.06 100 LEU A CA 1
ATOM 818 C C . LEU A 1 100 ? -10.861 -5.651 3.347 1.00 95.06 100 LEU A C 1
ATOM 820 O O . LEU A 1 100 ? -11.722 -5.887 4.192 1.00 95.06 100 LEU A O 1
ATOM 824 N N . ALA A 1 101 ? -9.850 -6.495 3.116 1.00 94.50 101 ALA A N 1
ATOM 825 C CA . ALA A 1 101 ? -9.711 -7.800 3.770 1.00 94.50 101 ALA A CA 1
ATOM 826 C C . ALA A 1 101 ? -9.483 -7.717 5.293 1.00 94.50 101 ALA A C 1
ATOM 828 O O . ALA A 1 101 ? -9.877 -8.629 6.019 1.00 94.50 101 ALA A O 1
ATOM 829 N N . VAL A 1 102 ? -8.885 -6.628 5.794 1.00 93.75 102 VAL A N 1
ATOM 830 C CA . VAL A 1 102 ? -8.770 -6.360 7.242 1.00 93.75 102 VAL A CA 1
ATOM 831 C C . VAL A 1 102 ? -9.948 -5.572 7.827 1.00 93.75 102 VAL A C 1
ATOM 833 O O . VAL A 1 102 ? -9.974 -5.379 9.035 1.00 93.75 102 VAL A O 1
ATOM 836 N N . GLY A 1 103 ? -10.916 -5.116 7.021 1.00 93.12 103 GLY A N 1
ATOM 837 C CA . GLY A 1 103 ? -12.096 -4.374 7.496 1.00 93.12 103 GLY A CA 1
ATOM 838 C C . GLY A 1 103 ? -11.885 -2.874 7.764 1.00 93.12 103 GLY A C 1
ATOM 839 O O . GLY A 1 103 ? -12.698 -2.254 8.448 1.00 93.12 103 GLY A O 1
ATOM 840 N N . LEU A 1 104 ? -10.813 -2.270 7.233 1.00 93.56 104 LEU A N 1
ATOM 841 C CA . LEU A 1 104 ? -10.540 -0.826 7.348 1.00 93.56 104 LEU A CA 1
ATOM 842 C C . LEU A 1 104 ? -11.242 0.024 6.282 1.00 93.56 104 LEU A C 1
ATOM 844 O O . LEU A 1 104 ? -11.410 1.230 6.472 1.00 93.56 104 LEU A O 1
ATOM 848 N N . LEU A 1 105 ? -11.638 -0.588 5.167 1.00 92.06 105 LEU A N 1
ATOM 849 C CA . LEU A 1 105 ? -12.493 0.016 4.150 1.00 92.06 105 LEU A CA 1
ATOM 850 C C . LEU A 1 105 ? -13.800 -0.772 4.054 1.00 92.06 105 LEU A C 1
ATOM 852 O O . LEU A 1 105 ? -13.805 -1.998 4.149 1.00 92.06 105 LEU A O 1
ATOM 856 N N . ALA A 1 106 ? -14.903 -0.065 3.814 1.00 84.19 106 ALA A N 1
ATOM 857 C CA . ALA A 1 106 ? -16.131 -0.695 3.352 1.00 84.19 106 ALA A CA 1
ATOM 858 C C . ALA A 1 106 ? -15.960 -1.125 1.887 1.00 84.19 106 ALA A C 1
ATOM 860 O O . ALA A 1 106 ? -15.378 -0.389 1.084 1.00 84.19 106 ALA A O 1
ATOM 861 N N . ARG A 1 107 ? -16.502 -2.292 1.523 1.00 75.25 107 ARG A N 1
ATOM 862 C CA . ARG A 1 107 ? -16.687 -2.652 0.111 1.00 75.25 107 ARG A CA 1
ATOM 863 C C . ARG A 1 107 ? -17.622 -1.613 -0.521 1.00 75.25 107 ARG A C 1
ATOM 865 O O . ARG A 1 107 ? -18.625 -1.288 0.112 1.00 75.25 107 ARG A O 1
ATOM 872 N N . PRO A 1 108 ? -17.337 -1.086 -1.726 1.00 61.28 108 PRO A N 1
ATOM 873 C CA . PRO A 1 108 ? -18.283 -0.207 -2.400 1.00 61.28 108 PRO A CA 1
ATOM 874 C C . PRO A 1 108 ? -19.602 -0.956 -2.625 1.00 61.28 108 PRO A C 1
ATOM 876 O O . PRO A 1 108 ? -19.626 -1.994 -3.288 1.00 61.28 108 PRO A O 1
ATOM 879 N N . GLU A 1 109 ? -20.696 -0.438 -2.067 1.00 50.09 109 GLU A N 1
ATOM 880 C CA . GLU A 1 109 ? -22.046 -0.941 -2.329 1.00 50.09 109 GLU A CA 1
ATOM 881 C C . GLU A 1 109 ? -22.449 -0.526 -3.749 1.00 50.09 109 GLU A C 1
ATOM 883 O O . GLU A 1 109 ? -22.997 0.549 -3.977 1.00 50.09 109 GLU A O 1
ATOM 888 N N . GLY A 1 110 ? -22.053 -1.353 -4.721 1.00 56.62 110 GLY A N 1
ATOM 889 C CA . GLY A 1 110 ? -22.043 -0.979 -6.138 1.00 56.62 110 GLY A CA 1
ATOM 890 C C . GLY A 1 110 ? -22.364 -2.097 -7.128 1.00 56.62 110 GLY A C 1
ATOM 891 O O . GLY A 1 110 ? -22.285 -1.850 -8.323 1.00 56.62 110 GLY A O 1
ATOM 892 N N . GLU A 1 111 ? -22.742 -3.296 -6.671 1.00 48.75 111 GLU A N 1
ATOM 893 C CA . GLU A 1 111 ? -23.301 -4.344 -7.545 1.00 48.75 111 GLU A CA 1
ATOM 894 C C . GLU A 1 111 ? -24.174 -5.333 -6.742 1.00 48.75 111 GLU A C 1
ATOM 896 O O . GLU A 1 111 ? -23.858 -6.505 -6.550 1.00 48.75 111 GLU A O 1
ATOM 901 N N . GLY A 1 112 ? -25.281 -4.817 -6.195 1.00 42.00 112 GLY A N 1
ATOM 902 C CA . GLY A 1 112 ? -26.228 -5.565 -5.360 1.00 42.00 112 GLY A CA 1
ATOM 903 C C . GLY A 1 112 ? -27.664 -5.446 -5.866 1.00 42.00 112 GLY A C 1
ATOM 904 O O . GLY A 1 112 ? -28.335 -4.469 -5.561 1.00 42.00 112 GLY A O 1
ATOM 905 N N . ALA A 1 113 ? -28.105 -6.445 -6.637 1.00 51.03 113 ALA A N 1
ATOM 906 C CA . ALA A 1 113 ? -29.492 -6.762 -7.006 1.00 51.03 113 ALA A CA 1
ATOM 907 C C . ALA A 1 113 ? -30.518 -5.602 -6.995 1.00 51.03 113 ALA A C 1
ATOM 909 O O . ALA A 1 113 ? -31.230 -5.391 -6.013 1.00 51.03 113 ALA A O 1
ATOM 910 N N . SER A 1 114 ? -30.714 -4.950 -8.148 1.00 42.69 114 SER A N 1
ATOM 911 C CA . SER A 1 114 ? -31.970 -4.227 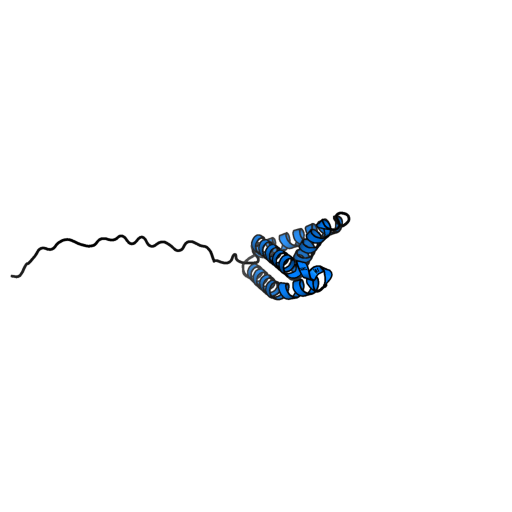-8.393 1.00 42.69 114 SER A CA 1
ATOM 912 C C . SER A 1 114 ? -33.126 -5.242 -8.403 1.00 42.69 114 SER A C 1
ATOM 914 O O . SER A 1 114 ? -33.094 -6.170 -9.220 1.00 42.69 114 SER A O 1
ATOM 916 N N . PRO A 1 115 ? -34.132 -5.134 -7.513 1.00 48.12 115 PRO A N 1
ATOM 917 C CA . PRO A 1 115 ? -35.224 -6.093 -7.474 1.00 48.12 115 PRO A CA 1
ATOM 918 C C . PRO A 1 115 ? -36.119 -5.882 -8.696 1.00 48.12 115 PRO A C 1
ATOM 920 O O . PRO A 1 115 ? -36.860 -4.899 -8.778 1.00 48.12 115 PRO A O 1
ATOM 923 N N . VAL A 1 116 ? -36.069 -6.821 -9.647 1.00 48.06 116 VAL A N 1
ATOM 924 C CA . VAL A 1 116 ? -36.985 -6.852 -10.794 1.00 48.06 116 VAL A CA 1
ATOM 925 C C . VAL A 1 116 ? -38.405 -7.009 -10.258 1.00 48.06 116 VAL A C 1
ATOM 927 O O . VAL A 1 116 ? -38.842 -8.096 -9.887 1.00 48.06 116 VAL A O 1
ATOM 930 N N . LYS A 1 117 ? -39.117 -5.884 -10.171 1.00 48.12 117 LYS A N 1
ATOM 931 C CA . LYS A 1 117 ? -40.483 -5.814 -9.666 1.00 48.12 117 LYS A CA 1
ATOM 932 C C . LYS A 1 117 ? -41.410 -6.479 -10.679 1.00 48.12 117 LYS A C 1
ATOM 934 O O . LYS A 1 117 ? -41.810 -5.842 -11.650 1.00 48.12 117 LYS A O 1
ATOM 939 N N . THR A 1 118 ? -41.729 -7.753 -10.452 1.00 43.75 118 THR A N 1
ATOM 940 C CA . THR A 1 118 ? -42.629 -8.547 -11.296 1.00 43.75 118 THR A CA 1
ATOM 941 C C . THR A 1 118 ? -43.974 -7.842 -11.446 1.00 43.75 118 THR A C 1
ATOM 943 O O . THR A 1 118 ? -44.813 -7.872 -10.546 1.00 43.75 118 THR A O 1
ATOM 946 N N . ALA A 1 119 ? -44.175 -7.184 -12.586 1.00 43.41 119 ALA A N 1
ATOM 947 C CA . ALA A 1 119 ? -45.444 -6.575 -12.938 1.00 43.41 119 ALA A CA 1
ATOM 948 C C . ALA A 1 119 ? -46.409 -7.685 -13.369 1.00 43.41 119 ALA A C 1
ATOM 950 O O . ALA A 1 119 ? -46.408 -8.109 -14.523 1.00 43.41 119 ALA A O 1
ATOM 951 N N . ILE A 1 120 ? -47.210 -8.177 -12.421 1.00 49.44 120 ILE A N 1
ATOM 952 C CA . ILE A 1 120 ? -48.349 -9.046 -12.723 1.00 49.44 120 ILE A CA 1
ATOM 953 C C . ILE A 1 120 ? -49.348 -8.204 -13.523 1.00 49.44 120 ILE A C 1
ATOM 955 O O . ILE A 1 120 ? -49.940 -7.264 -12.995 1.00 49.44 120 ILE A O 1
ATOM 959 N N . GLY A 1 121 ? -49.478 -8.505 -14.813 1.00 39.84 121 GLY A N 1
ATOM 960 C CA . GLY A 1 121 ? -50.415 -7.833 -15.705 1.00 39.84 121 GLY A CA 1
ATOM 961 C C . GLY A 1 121 ? -51.774 -8.521 -15.697 1.00 39.84 121 GLY A C 1
ATOM 962 O O . GLY A 1 121 ? -51.982 -9.449 -16.471 1.00 39.84 121 GLY A O 1
ATOM 963 N N . GLU A 1 122 ? -52.702 -8.038 -14.873 1.00 44.75 122 GLU A N 1
ATOM 964 C CA . GLU A 1 122 ? -54.133 -8.343 -15.000 1.00 44.75 122 GLU A CA 1
ATOM 965 C C .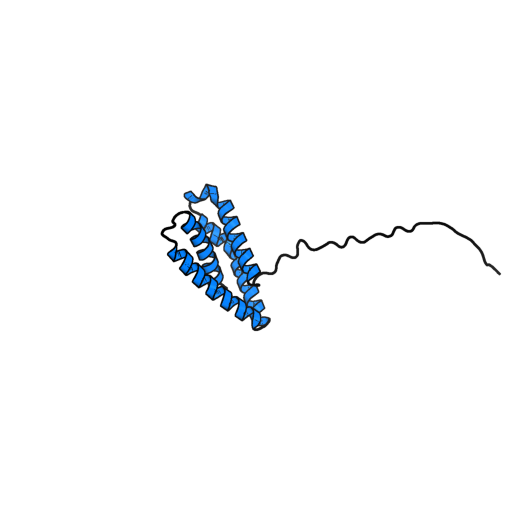 GLU A 1 122 ? -54.862 -7.143 -15.622 1.00 44.75 122 GLU A C 1
ATOM 967 O O . GLU A 1 122 ? -54.755 -6.019 -15.128 1.00 44.75 122 GLU A O 1
ATOM 972 N N . ALA A 1 123 ? -55.585 -7.362 -16.728 1.00 41.91 123 ALA A N 1
ATOM 973 C CA . ALA A 1 123 ? -56.299 -6.309 -17.453 1.00 41.91 123 ALA A CA 1
ATOM 974 C C . ALA A 1 123 ? -57.529 -6.851 -18.222 1.00 41.91 123 ALA A C 1
ATOM 976 O O . ALA A 1 123 ? -57.383 -7.452 -19.284 1.00 41.91 123 ALA A O 1
ATOM 977 N N . GLY A 1 124 ? -58.740 -6.571 -17.711 1.00 37.34 124 GLY A N 1
ATOM 978 C CA . GLY A 1 124 ? -60.037 -6.955 -18.313 1.00 37.34 124 GLY A CA 1
ATOM 979 C C . GLY A 1 124 ? -60.436 -8.429 -18.080 1.00 37.34 124 GLY A C 1
ATOM 980 O O . GLY A 1 124 ? -59.585 -9.232 -17.721 1.00 37.34 124 GLY A O 1
ATOM 981 N N . VAL A 1 125 ? -61.692 -8.888 -18.234 1.00 39.47 125 VAL A N 1
ATOM 982 C CA . VAL A 1 125 ? -62.989 -8.344 -18.740 1.00 39.47 125 VAL A CA 1
ATOM 983 C C . VAL A 1 125 ? -64.108 -9.224 -18.095 1.00 39.47 125 VAL A C 1
ATOM 985 O O . VAL A 1 125 ? -63.842 -10.405 -17.902 1.00 39.47 125 VAL A O 1
ATOM 988 N N . SER A 1 126 ? -65.343 -8.851 -17.703 1.00 38.53 126 SER A N 1
ATOM 989 C CA . SER A 1 126 ? -66.257 -7.687 -17.859 1.00 38.53 126 SER A CA 1
ATOM 990 C C . SER A 1 126 ? -67.121 -7.523 -16.572 1.00 38.53 126 SER A C 1
ATOM 992 O O . SER A 1 126 ? -67.190 -8.452 -15.778 1.00 38.53 126 SER A O 1
ATOM 994 N N . HIS A 1 127 ? -67.666 -6.352 -16.205 1.00 38.28 127 HIS A N 1
ATOM 995 C CA . HIS A 1 127 ? -68.980 -5.764 -16.580 1.00 38.28 127 HIS A CA 1
ATOM 996 C C . HIS A 1 127 ? -70.252 -6.616 -16.336 1.00 38.28 127 HIS A C 1
ATOM 998 O O . HIS A 1 127 ? -70.445 -7.610 -17.027 1.00 38.28 127 HIS A O 1
ATOM 1004 N N . VAL A 1 128 ? -71.122 -6.135 -15.422 1.00 41.94 128 VAL A N 1
ATOM 1005 C CA . VAL A 1 128 ? -72.617 -6.178 -15.319 1.00 41.94 128 VAL A CA 1
ATOM 1006 C C . VAL A 1 128 ? -72.988 -5.804 -13.860 1.00 41.94 128 VAL A C 1
ATOM 1008 O O . VAL A 1 128 ? -72.211 -6.121 -12.967 1.00 41.94 128 VAL A O 1
ATOM 1011 N N . HIS A 1 129 ? -74.143 -5.236 -13.486 1.00 39.16 129 HIS A N 1
ATOM 1012 C CA . HIS A 1 129 ? -74.944 -4.087 -13.957 1.00 39.16 129 HIS A CA 1
ATOM 1013 C C . HIS A 1 129 ? -75.938 -3.748 -12.808 1.00 39.16 129 HIS A C 1
ATOM 1015 O O . HIS A 1 129 ? -76.208 -4.618 -11.990 1.00 39.16 129 HIS A O 1
ATOM 1021 N N . GLU A 1 130 ? -76.435 -2.508 -12.744 1.00 43.44 130 GLU A N 1
ATOM 1022 C CA . GLU A 1 130 ? -77.607 -1.997 -11.985 1.00 43.44 130 GLU A CA 1
ATOM 1023 C C . GLU A 1 130 ? -78.018 -2.531 -10.587 1.00 43.44 130 GLU A C 1
ATOM 1025 O O . GLU A 1 130 ? -78.325 -3.700 -10.371 1.00 43.44 130 GLU A O 1
ATOM 1030 N N . SER A 1 131 ? -78.281 -1.582 -9.677 1.00 39.47 131 SER A N 1
ATOM 1031 C CA . SER A 1 131 ? -79.490 -1.584 -8.830 1.00 39.47 131 SER A CA 1
ATOM 1032 C C . SER A 1 131 ? -79.832 -0.152 -8.389 1.00 39.47 131 SER A C 1
ATOM 1034 O O . SER A 1 131 ? -79.067 0.480 -7.662 1.00 39.47 131 SER A O 1
ATOM 1036 N N . HIS A 1 132 ? -80.984 0.355 -8.834 1.00 43.16 132 HIS A N 1
ATOM 1037 C CA . HIS A 1 132 ? -81.626 1.590 -8.368 1.00 43.16 132 HIS A CA 1
ATOM 1038 C C . HIS A 1 132 ? -83.054 1.245 -7.920 1.00 43.16 132 HIS A C 1
ATOM 1040 O O . HIS A 1 132 ? -83.751 0.557 -8.664 1.00 43.16 132 HIS A O 1
ATOM 1046 N N . GLY A 1 133 ? -83.498 1.781 -6.776 1.00 42.88 133 GLY A N 1
ATOM 1047 C CA . GLY A 1 133 ? -84.859 1.600 -6.244 1.00 42.88 133 GLY A CA 1
ATOM 1048 C C . GLY A 1 133 ? -84.885 0.777 -4.969 1.00 42.88 133 GLY A C 1
ATOM 1049 O O . GLY A 1 133 ? -85.216 -0.420 -5.069 1.00 42.88 133 GLY A O 1
#

Radius of gyration: 26.26 Å; chains: 1; bounding box: 103×24×41 Å

Sequence (133 aa):
MHLYGYETLGLEFARLLVGLRPDLTSILKDEEVHVGFFEHEVRAILVHGEPAAEGARQAAQAWRRRLPRTVDRYLQDESLAPFRVELRRHILDVIDARFLAVGLLARPEGEGASPVKTAIGEAGVSHVHESHG